Protein AF-A0A2A2R6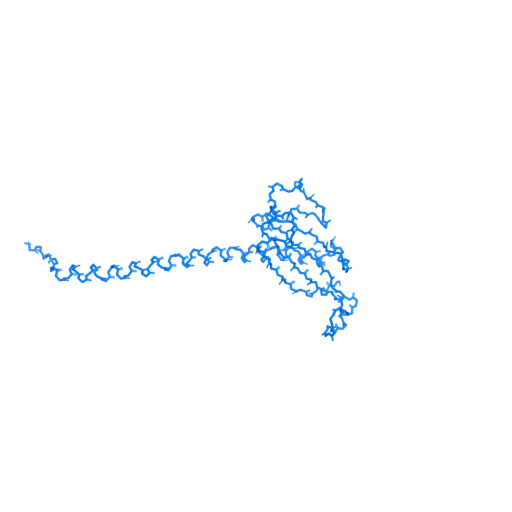Y5-F1 (afdb_monomer)

Mean predicted aligned error: 10.19 Å

Secondary structure (DSSP, 8-state):
---PPPPHHHHHHHHHHHHHHHHHHHHHHHHHHHHHHHHHHHHHHHHHHHHHHHHHHTTSS---TTSPEEEEE-TT--B-EEETTEESSSTTSS--EEEEEEEE-TTSSTT-----TTEEEEEEEEEE-TTSS-GGG-SEEEEEEEEEE-

Structure (mmCIF, N/CA/C/O backbone):
data_AF-A0A2A2R6Y5-F1
#
_entry.id   AF-A0A2A2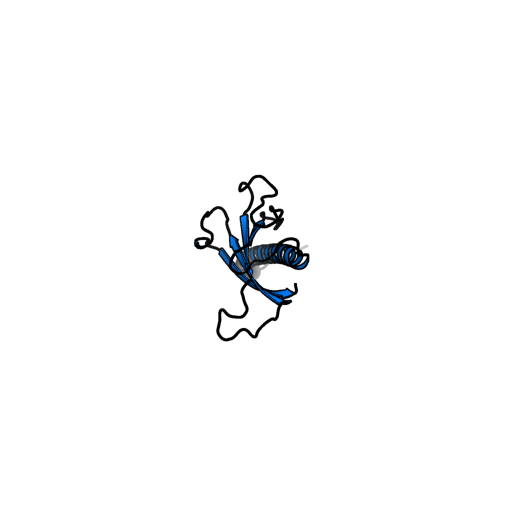R6Y5-F1
#
loop_
_atom_site.group_PDB
_atom_site.id
_atom_site.type_symbol
_atom_site.label_atom_id
_atom_site.label_alt_id
_atom_site.label_comp_id
_atom_site.label_asym_id
_atom_site.label_entity_id
_atom_site.label_seq_id
_atom_site.pdbx_PDB_ins_code
_atom_site.Cartn_x
_atom_site.Cartn_y
_atom_site.Cartn_z
_atom_site.occupancy
_atom_site.B_iso_or_equiv
_atom_site.auth_seq_id
_atom_site.auth_comp_id
_atom_site.auth_asym_id
_atom_site.auth_atom_id
_atom_site.pdbx_PDB_model_num
ATOM 1 N N . MET A 1 1 ? 50.122 -3.578 -38.746 1.00 51.22 1 MET A N 1
ATOM 2 C CA . MET A 1 1 ? 48.816 -3.661 -38.052 1.00 51.22 1 MET A CA 1
ATOM 3 C C . MET A 1 1 ? 47.796 -2.834 -38.829 1.00 51.22 1 MET A C 1
ATOM 5 O O . MET A 1 1 ? 47.936 -1.620 -38.859 1.00 51.22 1 MET A O 1
ATOM 9 N N . ARG A 1 2 ? 46.829 -3.451 -39.522 1.00 56.53 2 ARG A N 1
ATOM 10 C CA . ARG A 1 2 ? 45.736 -2.713 -40.186 1.00 56.53 2 ARG A CA 1
ATOM 11 C C . ARG A 1 2 ? 44.567 -2.603 -39.207 1.00 56.53 2 ARG A C 1
ATOM 13 O O . ARG A 1 2 ? 44.070 -3.625 -38.751 1.00 56.53 2 ARG A O 1
ATOM 20 N N . ARG A 1 3 ? 44.163 -1.378 -38.864 1.00 63.12 3 ARG A N 1
ATOM 21 C CA . ARG A 1 3 ? 42.906 -1.121 -38.150 1.00 63.12 3 ARG A CA 1
ATOM 22 C C . ARG A 1 3 ? 41.772 -1.262 -39.164 1.00 63.12 3 ARG A C 1
ATOM 24 O O . ARG A 1 3 ? 41.709 -0.476 -40.105 1.00 63.12 3 ARG A O 1
ATOM 31 N N . ALA A 1 4 ? 40.936 -2.281 -39.008 1.00 71.75 4 ALA A N 1
ATOM 32 C CA . ALA A 1 4 ? 39.684 -2.380 -39.745 1.00 71.75 4 ALA A CA 1
ATOM 33 C C . ALA A 1 4 ? 38.678 -1.417 -39.096 1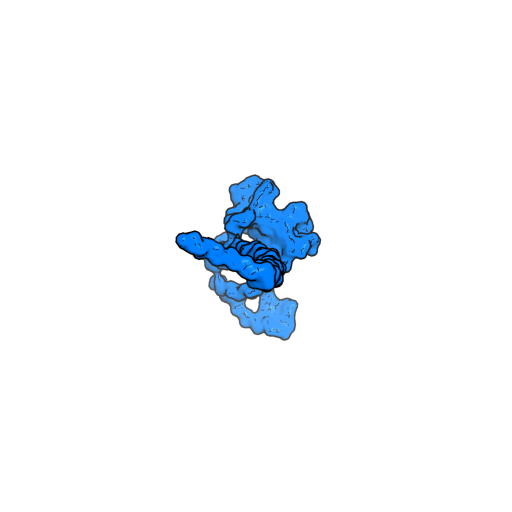.00 71.75 4 ALA A C 1
ATOM 35 O O . ALA A 1 4 ? 38.428 -1.511 -37.895 1.00 71.75 4 ALA A O 1
ATOM 36 N N . GLY A 1 5 ? 38.187 -0.444 -39.862 1.00 78.69 5 GLY A N 1
ATOM 37 C CA . GLY A 1 5 ? 37.059 0.399 -39.463 1.00 78.69 5 GLY A CA 1
ATOM 38 C C . GLY A 1 5 ? 35.737 -0.278 -39.819 1.00 78.69 5 GLY A C 1
ATOM 39 O O . GLY A 1 5 ? 35.701 -1.102 -40.731 1.00 78.69 5 GLY A O 1
ATOM 40 N N . PHE A 1 6 ? 34.666 0.075 -39.108 1.00 80.88 6 PHE A N 1
ATOM 41 C CA . PHE A 1 6 ? 33.313 -0.377 -39.437 1.00 80.88 6 PHE A CA 1
ATOM 42 C C . PHE A 1 6 ? 32.860 0.186 -40.789 1.00 80.88 6 PHE A C 1
ATOM 44 O O . PHE A 1 6 ? 33.166 1.333 -41.129 1.00 80.88 6 PHE A O 1
ATOM 51 N N . SER A 1 7 ? 32.123 -0.617 -41.556 1.00 89.19 7 SER A N 1
ATOM 52 C CA . SER A 1 7 ? 31.500 -0.177 -42.803 1.00 89.19 7 SER A CA 1
ATOM 53 C C . SER A 1 7 ? 30.419 0.868 -42.523 1.00 89.19 7 SER A C 1
ATOM 55 O O . SER A 1 7 ? 29.716 0.806 -41.515 1.00 89.19 7 SER A O 1
ATOM 57 N N . MET A 1 8 ? 30.229 1.812 -43.448 1.00 87.69 8 MET A N 1
ATOM 58 C CA . MET A 1 8 ? 29.178 2.832 -43.338 1.00 87.69 8 MET A CA 1
ATOM 59 C C . MET A 1 8 ? 27.787 2.204 -43.162 1.00 87.69 8 MET A C 1
ATOM 61 O O . MET A 1 8 ? 26.976 2.696 -42.382 1.00 87.69 8 MET A O 1
ATOM 65 N N . VAL A 1 9 ? 27.533 1.084 -43.848 1.00 91.94 9 VAL A N 1
ATOM 66 C CA . VAL A 1 9 ? 26.263 0.350 -43.756 1.00 91.94 9 VAL A CA 1
ATOM 67 C C . VAL A 1 9 ? 26.084 -0.260 -42.366 1.00 91.94 9 VAL A C 1
ATOM 69 O O . VAL A 1 9 ? 24.994 -0.183 -41.808 1.00 91.94 9 VAL A O 1
ATOM 72 N N . GLU A 1 10 ? 27.146 -0.805 -41.770 1.00 91.88 10 GLU A N 1
ATOM 73 C CA . GLU A 1 10 ? 27.093 -1.374 -40.416 1.00 91.88 10 GLU A CA 1
ATOM 74 C C . GLU A 1 10 ? 26.769 -0.300 -39.375 1.00 91.88 10 GLU A C 1
ATOM 76 O O . GLU A 1 10 ? 25.934 -0.524 -38.501 1.00 91.88 10 GLU A O 1
ATOM 81 N N . VAL A 1 11 ? 27.370 0.888 -39.497 1.00 94.19 11 VAL A N 1
ATOM 82 C CA . VAL A 1 11 ? 27.109 2.008 -38.581 1.00 94.19 11 VAL A CA 1
ATOM 83 C C . VAL A 1 11 ? 25.667 2.507 -38.712 1.00 94.19 11 VAL A C 1
ATOM 85 O O . VAL A 1 11 ? 25.010 2.741 -37.699 1.00 94.19 11 VAL A O 1
ATOM 88 N N . VAL A 1 12 ? 25.138 2.633 -39.934 1.00 95.38 12 VAL A N 1
ATOM 89 C CA . VAL A 1 12 ? 23.748 3.074 -40.156 1.00 95.38 12 VAL A CA 1
ATOM 90 C C . VAL A 1 12 ? 22.747 2.045 -39.625 1.00 95.38 12 VAL A C 1
ATOM 92 O O . VAL A 1 12 ? 21.786 2.424 -38.956 1.00 95.38 12 VAL A O 1
ATOM 95 N N . VAL A 1 13 ? 22.984 0.748 -39.851 1.00 95.38 13 VAL A N 1
ATOM 96 C CA . VAL A 1 13 ? 22.132 -0.322 -39.306 1.00 95.38 13 VAL A CA 1
ATOM 97 C C . VAL A 1 13 ? 22.183 -0.333 -37.777 1.00 95.38 13 VAL A C 1
ATOM 99 O O . VAL A 1 13 ? 21.135 -0.402 -37.135 1.00 95.38 13 VAL A O 1
ATOM 102 N N . ALA A 1 14 ? 23.369 -0.185 -37.178 1.00 95.62 14 ALA A N 1
ATOM 103 C CA . ALA A 1 14 ? 23.515 -0.101 -35.727 1.00 95.62 14 ALA A CA 1
ATOM 104 C C . ALA A 1 14 ? 22.742 1.093 -35.139 1.00 95.62 14 ALA A C 1
ATOM 106 O O . ALA A 1 14 ? 22.021 0.932 -34.156 1.00 95.62 14 ALA A O 1
ATOM 107 N N . LEU A 1 15 ? 22.815 2.271 -35.766 1.00 95.12 15 LEU A N 1
ATOM 108 C CA . LEU A 1 15 ? 22.052 3.451 -35.342 1.00 95.12 15 LEU A CA 1
ATOM 109 C C . LEU A 1 15 ? 20.534 3.262 -35.505 1.00 95.12 15 LEU A C 1
ATOM 111 O O . LEU A 1 15 ? 19.766 3.687 -34.639 1.00 95.12 15 LEU A O 1
ATOM 115 N N . GLY A 1 16 ? 20.087 2.582 -36.565 1.00 95.50 16 GLY A N 1
ATOM 116 C CA . GLY A 1 16 ? 18.679 2.221 -36.754 1.00 95.50 16 GLY A CA 1
ATOM 117 C C . GLY A 1 16 ? 18.154 1.307 -35.643 1.00 95.50 16 GLY A C 1
ATOM 118 O O . GLY A 1 16 ? 17.099 1.564 -35.068 1.00 95.50 16 GLY A O 1
ATOM 119 N N . ILE A 1 17 ? 18.924 0.283 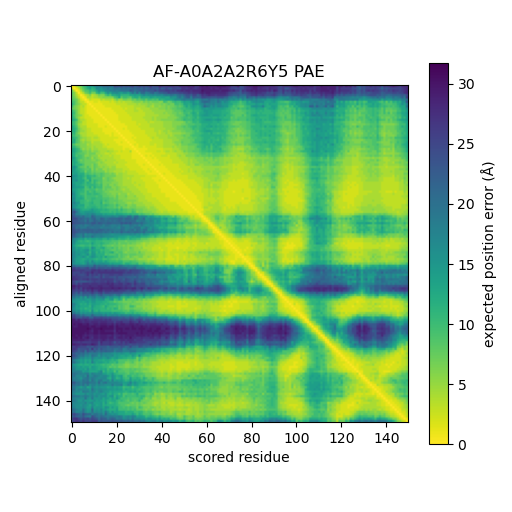-35.269 1.00 96.06 17 ILE A N 1
ATOM 120 C CA . ILE A 1 17 ? 18.547 -0.641 -34.190 1.00 96.06 17 ILE A CA 1
ATOM 121 C C . ILE A 1 17 ? 18.540 0.078 -32.835 1.00 96.06 17 ILE A C 1
ATOM 123 O O . ILE A 1 17 ? 17.592 -0.067 -32.064 1.00 96.06 17 ILE A O 1
ATOM 127 N N . VAL A 1 18 ? 19.567 0.883 -32.545 1.00 96.50 18 VAL A N 1
ATOM 128 C CA . VAL A 1 18 ? 19.675 1.613 -31.271 1.00 96.50 18 VAL A CA 1
ATOM 129 C C . VAL A 1 18 ? 18.548 2.632 -31.115 1.00 96.50 18 VAL A C 1
ATOM 131 O O . VAL A 1 18 ? 17.956 2.719 -30.040 1.00 96.50 18 VAL A O 1
ATOM 134 N N . SER A 1 19 ? 18.212 3.377 -32.170 1.00 95.88 19 SER A N 1
ATOM 135 C CA . SER A 1 19 ? 17.106 4.342 -32.124 1.00 95.88 19 SER A CA 1
ATOM 136 C C . SER A 1 19 ? 15.758 3.656 -31.887 1.00 95.88 19 SER A C 1
ATOM 138 O O . SER A 1 19 ? 14.999 4.099 -31.026 1.00 95.88 19 SER A O 1
ATOM 140 N N . PHE A 1 20 ? 15.494 2.528 -32.554 1.00 95.06 20 PHE A N 1
ATOM 141 C CA . PHE A 1 20 ? 14.293 1.725 -32.309 1.00 95.06 20 PHE A CA 1
ATOM 142 C C . PHE A 1 20 ? 14.229 1.189 -30.865 1.00 95.06 20 PHE A C 1
ATOM 144 O O . PHE A 1 20 ? 13.190 1.273 -30.202 1.00 95.06 20 PHE A O 1
ATOM 151 N N . ALA A 1 21 ? 15.354 0.698 -30.336 1.00 95.75 21 ALA A N 1
ATOM 152 C CA . ALA A 1 21 ? 15.444 0.218 -28.960 1.00 95.75 21 ALA A CA 1
ATOM 153 C C . ALA A 1 21 ? 15.232 1.343 -27.929 1.00 95.75 21 ALA A C 1
ATOM 155 O O . ALA A 1 21 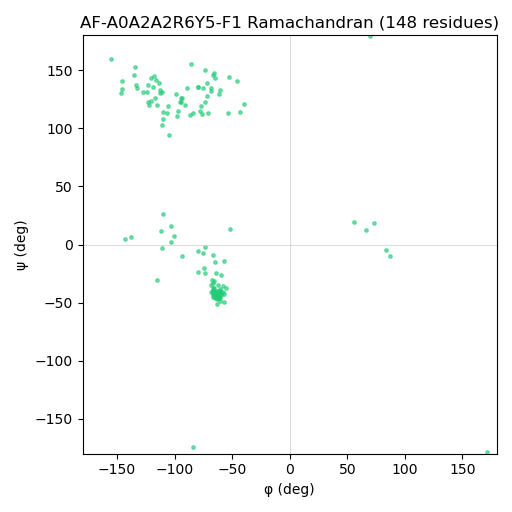? 14.520 1.147 -26.944 1.00 95.75 21 ALA A O 1
ATOM 156 N N . MET A 1 22 ? 15.788 2.538 -28.161 1.00 97.06 22 MET A N 1
ATOM 157 C CA . MET A 1 22 ? 15.632 3.680 -27.253 1.00 97.06 22 MET A CA 1
ATOM 158 C C . MET A 1 22 ? 14.176 4.121 -27.097 1.00 97.06 22 MET A C 1
ATOM 160 O O . MET A 1 22 ? 13.747 4.386 -25.975 1.00 97.06 22 MET A O 1
ATOM 164 N N . VAL A 1 23 ? 13.396 4.146 -28.184 1.00 95.75 23 VAL A N 1
ATOM 165 C CA . VAL A 1 23 ? 11.958 4.473 -28.119 1.00 95.75 23 VAL A CA 1
ATOM 166 C C . VAL A 1 23 ? 11.227 3.515 -27.174 1.00 95.75 23 VAL A C 1
ATOM 168 O O . VAL A 1 23 ? 10.436 3.948 -26.335 1.00 95.75 23 VAL A O 1
ATOM 171 N N . SER A 1 24 ? 11.548 2.222 -27.257 1.00 94.81 24 SER A N 1
ATOM 172 C CA . SER A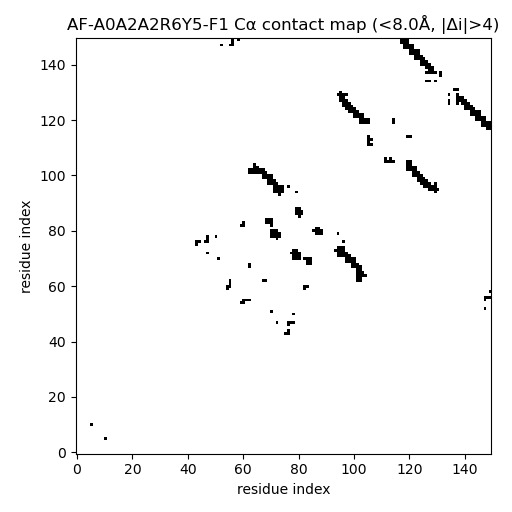 1 24 ? 10.956 1.194 -26.396 1.00 94.81 24 SER A CA 1
ATOM 173 C C . SER A 1 24 ? 11.340 1.384 -24.923 1.00 94.81 24 SER A C 1
ATOM 175 O O . SER A 1 24 ? 10.481 1.314 -24.044 1.00 94.81 24 SER A O 1
ATOM 177 N N . ILE A 1 25 ? 12.614 1.680 -24.641 1.00 96.12 25 ILE A N 1
ATOM 178 C CA . ILE A 1 25 ? 13.114 1.906 -23.274 1.00 96.12 25 ILE A CA 1
ATOM 179 C C . ILE A 1 25 ? 12.427 3.114 -22.629 1.00 96.12 25 ILE A C 1
ATOM 181 O O . ILE A 1 25 ? 11.990 3.027 -21.482 1.00 96.12 25 ILE A O 1
ATOM 185 N N . PHE A 1 26 ? 12.292 4.228 -23.352 1.00 95.25 26 PHE A N 1
ATOM 186 C CA . PHE A 1 26 ? 11.642 5.422 -22.807 1.00 95.25 26 PHE A CA 1
ATOM 187 C C . PHE A 1 26 ? 10.150 5.208 -22.537 1.00 95.25 26 PHE A C 1
ATOM 189 O O . PHE A 1 26 ? 9.650 5.667 -21.509 1.00 95.25 26 PHE A O 1
ATOM 196 N N . GLY A 1 27 ? 9.457 4.458 -23.401 1.00 93.88 27 GLY A N 1
ATOM 197 C CA . GLY A 1 27 ? 8.071 4.060 -23.154 1.00 93.88 27 GLY A CA 1
ATOM 198 C C . GLY A 1 27 ? 7.929 3.229 -21.876 1.00 93.88 27 GLY A C 1
ATOM 199 O O . GLY A 1 27 ? 7.107 3.543 -21.014 1.00 93.88 27 GLY A O 1
ATOM 200 N N . LEU A 1 28 ? 8.781 2.214 -21.708 1.00 95.19 28 LEU A N 1
ATOM 201 C CA . LEU A 1 28 ? 8.766 1.349 -20.525 1.00 95.19 28 LEU A CA 1
ATOM 202 C C . LEU A 1 28 ? 9.157 2.081 -19.238 1.00 95.19 28 LEU A C 1
ATOM 204 O O . LEU A 1 28 ? 8.608 1.774 -18.183 1.00 95.19 28 LEU A O 1
ATOM 208 N N . LEU A 1 29 ? 10.057 3.065 -19.304 1.00 96.38 29 LEU A N 1
ATOM 209 C CA . LEU A 1 29 ? 10.465 3.845 -18.135 1.00 96.38 29 LEU A CA 1
ATOM 210 C C . LEU A 1 29 ? 9.279 4.600 -17.524 1.00 96.38 29 LEU A C 1
ATOM 212 O O . LEU A 1 29 ? 9.088 4.566 -16.310 1.00 96.38 29 LEU A O 1
ATOM 216 N N . SER A 1 30 ? 8.449 5.238 -18.355 1.00 93.50 30 SER A N 1
ATOM 217 C CA . SER A 1 30 ? 7.256 5.946 -17.878 1.00 93.50 30 SER A CA 1
ATOM 218 C C . SER A 1 30 ? 6.266 4.996 -17.199 1.00 93.50 30 SER A C 1
ATOM 220 O O . SER A 1 30 ? 5.800 5.275 -16.092 1.00 93.50 30 SER A O 1
ATOM 222 N N . VAL A 1 31 ? 6.011 3.837 -17.814 1.00 95.25 31 VAL A N 1
ATOM 223 C CA . VAL A 1 31 ? 5.135 2.802 -17.245 1.00 95.25 31 VAL A CA 1
ATOM 224 C C . VAL A 1 31 ? 5.696 2.279 -15.920 1.00 95.25 31 VAL A C 1
ATOM 226 O O . VAL A 1 31 ? 4.956 2.167 -14.945 1.00 95.25 31 VAL A O 1
ATOM 229 N N . GLY A 1 32 ? 7.006 2.027 -15.852 1.00 94.44 32 GLY A N 1
ATOM 230 C CA . GLY A 1 32 ? 7.682 1.571 -14.639 1.00 94.44 32 GLY A CA 1
ATOM 231 C C . GLY A 1 32 ? 7.563 2.559 -13.477 1.00 94.44 32 GLY A C 1
ATOM 232 O O . GLY A 1 32 ? 7.312 2.145 -12.347 1.00 94.44 32 GLY A O 1
ATOM 233 N N . LEU A 1 33 ? 7.668 3.867 -13.741 1.00 95.31 33 LEU A N 1
ATOM 234 C CA . LEU A 1 33 ? 7.490 4.901 -12.715 1.00 95.31 33 LEU A CA 1
ATOM 235 C C . LEU A 1 33 ? 6.051 4.969 -12.195 1.00 95.31 33 LEU A C 1
ATOM 237 O O . LEU A 1 33 ? 5.842 5.075 -10.986 1.00 95.31 33 LEU A O 1
ATOM 241 N N . ILE A 1 34 ? 5.058 4.895 -13.087 1.00 93.94 34 ILE A N 1
ATOM 242 C CA . ILE A 1 34 ? 3.640 4.896 -12.699 1.00 93.94 34 ILE A CA 1
ATOM 243 C C . ILE A 1 34 ? 3.324 3.653 -11.861 1.00 93.94 34 ILE A C 1
ATOM 245 O O . ILE A 1 34 ? 2.724 3.775 -10.794 1.00 93.94 34 ILE A O 1
ATOM 249 N N . ALA A 1 35 ? 3.784 2.479 -12.300 1.00 93.50 35 ALA A N 1
ATOM 250 C CA . ALA A 1 35 ? 3.610 1.228 -11.571 1.00 93.50 35 ALA A CA 1
ATOM 251 C C . ALA A 1 35 ? 4.283 1.277 -10.192 1.00 93.50 35 ALA A C 1
ATOM 253 O O . ALA A 1 35 ? 3.654 0.944 -9.194 1.00 93.50 35 ALA A O 1
ATOM 254 N N . SER A 1 36 ? 5.523 1.773 -10.111 1.00 92.81 36 SER A N 1
ATOM 255 C CA . SER A 1 36 ? 6.239 1.929 -8.839 1.00 92.81 36 SER A CA 1
ATOM 256 C C . SER A 1 36 ? 5.497 2.851 -7.869 1.00 92.81 36 SER A C 1
ATOM 258 O O . SER A 1 36 ? 5.379 2.535 -6.684 1.00 92.81 36 SER A O 1
ATOM 260 N N . LYS A 1 37 ? 4.948 3.964 -8.369 1.00 90.44 37 LYS A N 1
ATOM 261 C CA . LYS A 1 37 ? 4.140 4.888 -7.571 1.00 90.44 37 LYS A CA 1
ATOM 262 C C . LYS A 1 37 ? 2.863 4.219 -7.057 1.00 90.44 37 LYS A C 1
ATOM 264 O O . LYS A 1 37 ? 2.544 4.368 -5.880 1.00 90.44 37 LYS A O 1
ATOM 269 N N . GLN A 1 38 ? 2.166 3.472 -7.914 1.00 89.12 38 GLN A N 1
ATOM 270 C CA . GLN A 1 38 ? 0.949 2.754 -7.537 1.00 89.12 38 GLN A CA 1
ATOM 271 C C . GLN A 1 38 ? 1.234 1.681 -6.483 1.00 89.12 38 GLN A C 1
ATOM 273 O O . GLN A 1 38 ? 0.588 1.676 -5.444 1.00 89.12 38 GLN A O 1
ATOM 278 N N . SER A 1 39 ? 2.269 0.859 -6.674 1.00 91.06 39 SER A N 1
ATOM 279 C CA . SER A 1 39 ? 2.698 -0.123 -5.671 1.00 91.06 39 SER A CA 1
ATOM 280 C C . SER A 1 39 ? 3.052 0.520 -4.328 1.00 91.06 39 SER A C 1
ATOM 282 O O . SER A 1 39 ? 2.774 -0.052 -3.273 1.00 91.06 39 SER A O 1
ATOM 284 N N . GLY A 1 40 ? 3.641 1.720 -4.349 1.00 89.50 40 GLY A N 1
ATOM 285 C CA . GLY A 1 40 ? 3.873 2.509 -3.142 1.00 89.50 40 GLY A CA 1
ATOM 286 C C . GLY A 1 40 ? 2.571 2.867 -2.423 1.00 89.50 40 GLY A C 1
ATOM 287 O O . GLY A 1 40 ? 2.474 2.667 -1.212 1.00 89.50 40 GLY A O 1
ATOM 288 N N . TYR A 1 41 ? 1.555 3.334 -3.156 1.00 87.88 41 TYR A N 1
ATOM 289 C CA . TYR A 1 41 ? 0.237 3.623 -2.585 1.00 87.88 41 TYR A CA 1
ATOM 290 C C . TYR A 1 41 ? -0.451 2.376 -2.036 1.00 87.88 41 TYR A C 1
ATOM 292 O O . TYR A 1 41 ? -0.932 2.416 -0.907 1.00 87.88 41 TYR A O 1
ATOM 300 N N . ASP A 1 42 ? -0.426 1.267 -2.772 1.00 89.00 42 ASP A N 1
ATOM 301 C CA . ASP A 1 42 ? -1.048 0.010 -2.350 1.00 89.00 42 ASP A CA 1
ATOM 302 C C . ASP A 1 42 ? -0.402 -0.523 -1.058 1.00 89.00 42 ASP A C 1
ATOM 304 O O . ASP A 1 42 ? -1.088 -0.975 -0.142 1.00 89.00 42 ASP A O 1
ATOM 308 N N . THR A 1 43 ? 0.927 -0.406 -0.941 1.00 92.00 43 THR A N 1
ATOM 309 C CA . THR A 1 43 ? 1.678 -0.809 0.263 1.00 92.00 43 THR A CA 1
ATOM 310 C C . THR A 1 43 ? 1.280 0.030 1.476 1.00 92.00 43 THR A C 1
ATOM 312 O O . THR A 1 43 ? 1.064 -0.496 2.570 1.00 92.00 43 THR A O 1
ATOM 315 N N . VAL A 1 44 ? 1.172 1.345 1.283 1.00 91.00 44 VAL A N 1
ATOM 316 C CA . VAL A 1 44 ? 0.770 2.285 2.332 1.00 91.00 44 VAL A CA 1
ATOM 317 C C . VAL A 1 44 ? -0.689 2.048 2.739 1.00 91.00 44 VAL A C 1
ATOM 319 O O . VAL A 1 44 ? -0.995 2.007 3.926 1.00 91.00 44 VAL A O 1
ATOM 322 N N . LEU A 1 45 ? -1.588 1.813 1.786 1.00 89.69 45 LEU A N 1
ATOM 323 C CA . LEU A 1 45 ? -2.987 1.501 2.066 1.00 89.69 45 LEU A CA 1
ATOM 324 C C . LEU A 1 45 ? -3.137 0.189 2.849 1.00 89.69 45 LEU A C 1
ATOM 326 O O . LEU A 1 45 ? -3.874 0.136 3.836 1.00 89.69 45 LEU A O 1
ATOM 330 N N . ALA A 1 46 ? -2.410 -0.857 2.450 1.00 90.88 46 ALA A N 1
ATOM 331 C CA . ALA A 1 46 ? -2.416 -2.143 3.140 1.00 90.88 46 ALA A CA 1
ATOM 332 C C . ALA A 1 46 ? -1.932 -2.014 4.594 1.00 90.88 46 ALA A C 1
ATOM 334 O O . ALA A 1 46 ? -2.520 -2.612 5.500 1.00 90.88 46 ALA A O 1
ATOM 335 N N . SER A 1 47 ? -0.903 -1.193 4.842 1.00 91.81 47 SER A N 1
ATOM 336 C CA . SER A 1 47 ? -0.405 -0.949 6.200 1.00 91.81 47 SER A CA 1
ATOM 337 C C . SER A 1 47 ? -1.423 -0.192 7.062 1.00 91.81 47 SER A C 1
ATOM 339 O O . SER A 1 47 ? -1.606 -0.535 8.234 1.00 91.81 47 SER A O 1
ATOM 341 N N . MET A 1 48 ? -2.133 0.793 6.498 1.00 90.50 48 MET A N 1
ATOM 342 C CA . MET A 1 48 ? -3.213 1.499 7.197 1.00 90.50 48 MET A CA 1
ATOM 343 C C . MET A 1 48 ? -4.371 0.553 7.516 1.00 90.50 48 MET A C 1
ATOM 345 O O . MET A 1 48 ? -4.865 0.541 8.643 1.00 90.50 48 MET A O 1
ATOM 349 N N . MET A 1 49 ? -4.784 -0.272 6.550 1.00 89.62 49 MET A N 1
ATOM 350 C CA . MET A 1 49 ? -5.847 -1.258 6.737 1.00 89.62 49 MET A CA 1
ATOM 351 C C . MET A 1 49 ? -5.516 -2.217 7.879 1.00 89.62 49 MET A C 1
ATOM 353 O O . MET A 1 49 ? -6.337 -2.366 8.781 1.00 89.62 49 MET A O 1
ATOM 357 N N . ALA A 1 50 ? -4.312 -2.797 7.891 1.00 89.75 50 ALA A N 1
ATOM 358 C CA . ALA A 1 50 ? -3.879 -3.713 8.944 1.00 89.75 50 ALA A CA 1
ATOM 359 C C . ALA A 1 50 ? -3.920 -3.067 10.342 1.00 89.75 50 ALA A C 1
ATOM 361 O O . ALA A 1 50 ? -4.368 -3.691 11.310 1.00 89.75 50 ALA A O 1
ATOM 362 N N . GLN A 1 51 ? -3.500 -1.801 10.451 1.00 88.94 51 GLN A N 1
ATOM 363 C CA . GLN A 1 51 ? -3.547 -1.044 11.706 1.00 88.94 51 GLN A CA 1
ATOM 364 C C . GLN A 1 51 ? -4.982 -0.801 12.181 1.00 88.94 51 GLN A C 1
ATOM 366 O O . GLN A 1 51 ? -5.279 -1.016 13.358 1.00 88.94 51 GLN A O 1
ATOM 371 N N . VAL A 1 52 ? -5.878 -0.387 11.279 1.00 86.75 52 VAL A N 1
ATOM 372 C CA . VAL A 1 52 ? -7.295 -0.173 11.605 1.00 86.75 52 VAL A CA 1
ATOM 373 C C . VAL A 1 52 ? -7.938 -1.486 12.027 1.00 86.75 52 VAL A C 1
ATOM 375 O O . VAL A 1 52 ? -8.506 -1.560 13.111 1.00 86.75 52 VAL A O 1
ATOM 378 N N . THR A 1 53 ? -7.796 -2.556 11.242 1.00 86.06 53 THR A N 1
ATOM 379 C CA . THR A 1 53 ? -8.402 -3.853 11.573 1.00 86.06 53 THR A CA 1
ATOM 380 C C . THR A 1 53 ? -7.891 -4.410 12.898 1.00 86.06 53 THR A C 1
ATOM 382 O O . THR A 1 53 ? -8.686 -4.931 13.672 1.00 86.06 53 THR A O 1
ATOM 385 N N . SER A 1 54 ? -6.600 -4.246 13.207 1.00 86.12 54 SER A N 1
ATOM 386 C CA . SER A 1 54 ? -6.018 -4.665 14.491 1.00 86.12 54 SER A CA 1
ATOM 387 C C . SER A 1 54 ? -6.613 -3.895 15.680 1.00 86.12 54 SER A C 1
ATOM 389 O O . SER A 1 54 ? -6.934 -4.472 16.723 1.00 86.12 54 SER A O 1
ATOM 391 N N . ARG A 1 55 ? -6.850 -2.587 15.524 1.00 81.56 55 ARG A N 1
ATOM 392 C CA . ARG A 1 55 ? -7.506 -1.764 16.555 1.00 81.56 55 ARG A CA 1
ATOM 393 C C . ARG A 1 55 ? -8.965 -2.141 16.782 1.00 81.56 55 ARG A C 1
ATOM 395 O O . ARG A 1 55 ? -9.406 -2.192 17.927 1.00 81.56 55 ARG A O 1
ATOM 402 N N . LEU A 1 56 ? -9.688 -2.443 15.707 1.00 79.44 56 LEU A N 1
ATOM 403 C CA . LEU A 1 56 ? -11.077 -2.885 15.800 1.00 79.44 56 LEU A CA 1
ATOM 404 C C . LEU A 1 56 ? -11.172 -4.279 16.449 1.00 79.44 56 LEU A C 1
ATOM 406 O O . LEU A 1 56 ? -12.024 -4.486 17.306 1.00 79.44 56 LEU A O 1
ATOM 410 N N . GLN A 1 57 ? -10.264 -5.204 16.112 1.00 79.94 57 GLN A N 1
ATOM 411 C CA . GLN A 1 57 ? -10.200 -6.550 16.709 1.00 79.94 57 GLN A CA 1
ATOM 412 C C . GLN A 1 57 ? -9.769 -6.543 18.180 1.00 79.94 57 GLN A C 1
ATOM 414 O O . GLN A 1 57 ? -10.253 -7.345 18.969 1.00 79.94 57 GLN A O 1
ATOM 419 N N . SER A 1 58 ? -8.873 -5.635 18.576 1.00 78.12 58 SER A N 1
ATOM 420 C CA . SER A 1 58 ? -8.459 -5.491 19.981 1.00 78.12 58 SER A CA 1
ATOM 421 C C . SER A 1 58 ? -9.521 -4.831 20.868 1.00 78.12 58 SER A C 1
ATOM 423 O O . SER A 1 58 ? -9.297 -4.671 22.067 1.00 78.12 58 SER A O 1
ATOM 425 N N . GLY A 1 59 ? -10.665 -4.425 20.303 1.00 70.06 59 GLY A N 1
ATOM 426 C CA . GLY A 1 59 ? -11.753 -3.785 21.042 1.00 70.06 59 GLY A CA 1
ATOM 427 C C . GLY A 1 59 ? -11.397 -2.403 21.595 1.00 70.06 59 GLY A C 1
ATOM 428 O O . GLY A 1 59 ? -12.137 -1.874 22.423 1.00 70.06 59 GLY A O 1
ATOM 429 N N . LYS A 1 60 ? -10.275 -1.809 21.153 1.00 65.56 60 LYS A N 1
ATOM 430 C CA . LYS A 1 60 ? -9.824 -0.488 21.612 1.00 65.56 60 LYS A CA 1
ATOM 431 C C . LYS A 1 60 ? -10.797 0.618 21.188 1.00 65.56 60 LYS A C 1
ATOM 433 O O . LYS A 1 60 ? -10.975 1.580 21.930 1.00 65.56 60 LYS A O 1
ATOM 438 N N . ASP A 1 61 ? -11.454 0.444 20.043 1.00 67.81 61 ASP A N 1
ATOM 439 C CA . ASP A 1 61 ? -12.495 1.335 19.537 1.00 67.81 61 ASP A CA 1
ATOM 440 C C . ASP A 1 61 ? -13.798 0.549 19.317 1.00 67.81 61 ASP A C 1
ATOM 442 O O . ASP A 1 61 ? -13.850 -0.405 18.539 1.00 67.81 61 ASP A O 1
ATOM 446 N N . ALA A 1 62 ? -14.870 0.949 20.005 1.00 63.59 62 ALA A N 1
ATOM 447 C CA . ALA A 1 62 ? -16.182 0.338 19.830 1.00 63.59 62 ALA A CA 1
ATOM 448 C C . ALA A 1 62 ? -16.838 0.865 18.546 1.00 63.59 62 ALA A C 1
ATOM 450 O O . ALA A 1 62 ? -17.186 2.044 18.462 1.00 63.59 62 ALA A O 1
ATOM 451 N N . LEU A 1 63 ? -17.058 -0.010 17.560 1.00 67.81 63 LEU A N 1
ATOM 452 C CA . LEU A 1 63 ? -17.890 0.345 16.414 1.00 67.81 63 LEU A CA 1
ATOM 453 C C . LEU A 1 63 ? -19.351 0.427 16.852 1.00 67.81 63 LEU A C 1
ATOM 455 O O . LEU A 1 63 ? -19.975 -0.583 17.184 1.00 67.81 63 LEU A O 1
ATOM 459 N N . VAL A 1 64 ? -19.906 1.632 16.809 1.00 66.69 64 VAL A N 1
ATOM 460 C CA . VAL A 1 64 ? -21.348 1.850 16.914 1.00 66.69 64 VAL A CA 1
ATOM 461 C C . VAL A 1 64 ? -21.904 1.915 15.499 1.00 66.69 64 VAL A C 1
ATOM 463 O O . VAL A 1 64 ? -21.425 2.684 14.665 1.00 66.69 64 VAL A O 1
ATOM 466 N N . VAL A 1 65 ? -22.905 1.088 15.202 1.00 68.31 65 VAL A N 1
ATOM 467 C CA . VAL A 1 65 ? -23.524 1.097 13.874 1.00 68.31 65 VAL A CA 1
ATOM 468 C C . VAL A 1 65 ? -24.125 2.472 13.591 1.00 68.31 65 VAL A C 1
ATOM 470 O O . VAL A 1 65 ? -24.839 3.026 14.422 1.00 68.31 65 VAL A O 1
ATOM 473 N N . GLY A 1 66 ? -23.846 3.005 12.400 1.00 65.62 66 GLY A N 1
ATOM 474 C CA . GLY A 1 66 ? -24.359 4.301 11.951 1.00 65.62 66 GLY A CA 1
ATOM 475 C C . GLY A 1 66 ? -23.506 5.503 12.360 1.00 65.62 66 GLY A C 1
ATOM 476 O O . GLY A 1 66 ? -23.712 6.580 11.807 1.00 65.62 66 GLY A O 1
ATOM 477 N N . THR A 1 67 ? -22.511 5.324 13.234 1.00 72.81 67 THR A N 1
ATOM 478 C CA . THR A 1 67 ? -21.570 6.386 13.615 1.00 72.81 67 THR A CA 1
ATOM 479 C C . THR A 1 67 ? -20.183 6.058 13.060 1.00 72.81 67 THR A C 1
ATOM 481 O O . THR A 1 67 ? -19.510 5.178 13.601 1.00 72.81 67 THR A O 1
ATOM 484 N N . PRO A 1 68 ? -19.744 6.709 11.966 1.00 73.50 68 PRO A N 1
ATOM 485 C CA . PRO A 1 68 ? -18.437 6.437 11.393 1.00 73.50 68 PRO A CA 1
ATOM 486 C C . PRO A 1 68 ? -17.320 6.910 12.329 1.00 73.50 68 PRO A C 1
ATOM 488 O O . PRO A 1 68 ? -17.333 8.039 12.812 1.00 73.50 68 PRO A O 1
ATOM 491 N N . VAL A 1 69 ? -16.337 6.044 12.547 1.00 79.81 69 VAL A N 1
ATOM 492 C CA . VAL A 1 69 ? -15.110 6.329 13.290 1.00 79.81 69 VAL A CA 1
ATOM 493 C C . VAL A 1 69 ? -14.027 6.762 12.308 1.00 79.81 69 VAL A C 1
ATOM 495 O O . VAL A 1 69 ? -13.740 6.042 11.354 1.00 79.81 69 VAL A O 1
ATOM 498 N N . ASN A 1 70 ? -13.413 7.925 12.529 1.00 84.69 70 ASN A N 1
ATOM 499 C CA . ASN A 1 70 ? -12.368 8.444 11.649 1.00 84.69 70 ASN A CA 1
ATOM 500 C C . ASN A 1 70 ? -10.969 8.170 12.203 1.00 84.69 70 ASN A C 1
ATOM 502 O O . ASN A 1 70 ? -10.657 8.528 13.339 1.00 84.69 70 ASN A O 1
ATOM 506 N N . TYR A 1 71 ? -10.114 7.610 11.350 1.00 85.88 71 TYR A N 1
ATOM 507 C CA . TYR A 1 71 ? -8.679 7.485 11.561 1.00 85.88 71 TYR A CA 1
ATOM 508 C C . TYR A 1 71 ? -7.918 8.349 10.562 1.00 85.88 71 TYR A C 1
ATOM 510 O O . TYR A 1 71 ? -8.263 8.388 9.383 1.00 85.88 71 TYR A O 1
ATOM 518 N N . PHE A 1 72 ? -6.863 9.016 11.021 1.00 87.12 72 PHE A N 1
ATOM 519 C CA . PHE A 1 72 ? -6.013 9.866 10.187 1.00 87.12 72 PHE A CA 1
ATOM 520 C C . PHE A 1 72 ? -4.597 9.305 10.115 1.00 87.12 72 PHE A C 1
ATOM 522 O O . PHE A 1 72 ? -4.078 8.816 11.120 1.00 87.12 72 PHE A O 1
ATOM 529 N N . PHE A 1 73 ? -3.980 9.407 8.938 1.00 87.75 73 PHE A N 1
ATOM 530 C CA . PHE A 1 73 ? -2.640 8.889 8.670 1.00 87.75 73 PHE A CA 1
ATOM 531 C C . PHE A 1 73 ? -1.771 9.899 7.927 1.00 87.75 73 PHE A C 1
ATOM 533 O O . PHE A 1 73 ? -2.274 10.737 7.170 1.00 87.75 73 PHE A O 1
ATOM 540 N N . ASP A 1 74 ? -0.460 9.787 8.116 1.00 88.31 74 ASP A N 1
ATOM 541 C CA . ASP A 1 74 ? 0.543 10.546 7.367 1.00 88.31 74 ASP A CA 1
ATOM 542 C C . ASP A 1 74 ? 0.905 9.915 6.008 1.00 88.31 74 ASP A C 1
ATOM 544 O O . ASP A 1 74 ? 0.311 8.932 5.563 1.00 88.31 74 ASP A O 1
ATOM 548 N N . ASN A 1 75 ? 1.906 10.492 5.335 1.00 85.25 75 ASN A N 1
ATOM 549 C CA . ASN A 1 75 ? 2.439 10.006 4.058 1.00 85.25 75 ASN A CA 1
ATOM 550 C C . ASN A 1 75 ? 3.119 8.625 4.124 1.00 85.25 75 ASN A C 1
ATOM 552 O O . ASN A 1 75 ? 3.339 8.025 3.074 1.00 85.25 75 ASN A O 1
ATOM 556 N N . GLN A 1 76 ? 3.446 8.132 5.317 1.00 86.19 76 GLN A N 1
ATOM 557 C CA . GLN A 1 76 ? 4.077 6.836 5.568 1.00 86.19 76 GLN A CA 1
ATOM 558 C C . GLN A 1 76 ? 3.068 5.793 6.079 1.00 86.19 76 GLN A C 1
ATOM 560 O O . GLN A 1 76 ? 3.444 4.659 6.379 1.00 86.19 76 GLN A O 1
ATOM 565 N N . GLY A 1 77 ? 1.786 6.157 6.179 1.00 85.19 77 GLY A N 1
ATOM 566 C CA . GLY A 1 77 ? 0.738 5.296 6.716 1.00 85.19 77 GLY A CA 1
ATOM 567 C C . GLY A 1 77 ? 0.803 5.114 8.225 1.00 85.19 77 GLY A C 1
ATOM 568 O O . GLY A 1 77 ? 0.204 4.175 8.741 1.00 85.19 77 GLY A O 1
ATOM 569 N N . GLN A 1 78 ? 1.497 5.992 8.950 1.00 87.31 78 GLN A N 1
ATOM 570 C CA . GLN A 1 78 ? 1.475 5.987 10.407 1.00 87.31 78 GLN A CA 1
ATOM 571 C C . GLN A 1 78 ? 0.206 6.658 10.914 1.00 87.31 78 GLN A C 1
ATOM 573 O O . GLN A 1 78 ? -0.208 7.717 10.436 1.00 87.31 78 GLN A O 1
ATOM 578 N N . LEU A 1 79 ? -0.419 6.021 11.897 1.00 84.19 79 LEU A N 1
ATOM 579 C CA . LEU A 1 79 ? -1.640 6.504 12.517 1.00 84.19 79 LEU A CA 1
ATOM 580 C C . LEU A 1 79 ? -1.365 7.739 13.392 1.00 84.19 79 LEU A C 1
ATOM 582 O O . LEU A 1 79 ? -0.548 7.694 14.307 1.00 84.19 79 LEU A O 1
ATOM 586 N N . GLN A 1 80 ? -2.111 8.821 13.169 1.00 83.31 80 GLN A N 1
ATOM 587 C CA . GLN A 1 80 ? -2.010 10.074 13.932 1.00 83.31 80 GLN A CA 1
ATOM 588 C C . GLN A 1 80 ? -3.139 10.264 14.960 1.00 83.31 80 GLN A C 1
ATOM 590 O O . GLN A 1 80 ? -3.360 11.369 15.456 1.00 83.31 80 GLN A O 1
ATOM 595 N N . THR A 1 81 ? -3.882 9.210 15.298 1.00 72.12 81 THR A N 1
ATOM 596 C CA . THR A 1 81 ? -5.024 9.275 16.223 1.00 72.12 81 THR A CA 1
ATOM 597 C C . THR A 1 81 ? -5.011 8.127 17.236 1.00 72.12 81 THR A C 1
ATOM 599 O O . THR A 1 81 ? -4.548 7.034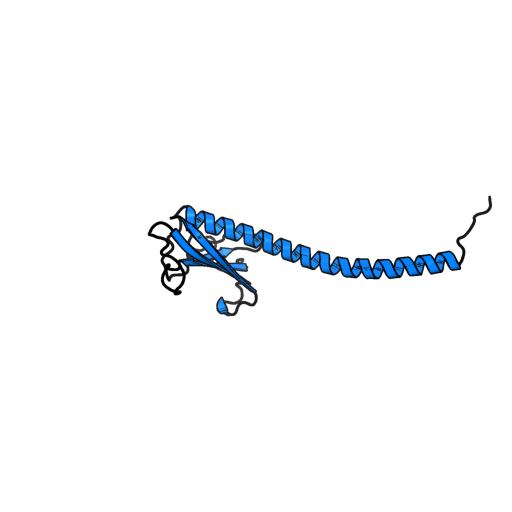 16.923 1.00 72.12 81 THR A O 1
ATOM 602 N N . ASP A 1 82 ? -5.474 8.355 18.470 1.00 65.44 82 ASP A N 1
ATOM 603 C CA . ASP A 1 82 ? -5.439 7.324 19.524 1.00 65.44 82 ASP A CA 1
ATOM 604 C C . ASP A 1 82 ? -6.744 6.526 19.588 1.00 65.44 82 ASP A C 1
ATOM 606 O O . ASP A 1 82 ? -6.802 5.484 20.235 1.00 65.44 82 ASP A O 1
ATOM 610 N N . GLY A 1 83 ? -7.765 6.982 18.868 1.00 62.31 83 GLY A N 1
ATOM 611 C CA . GLY A 1 83 ? -9.102 6.406 18.761 1.00 62.31 83 GLY A CA 1
ATOM 612 C C . GLY A 1 83 ? -10.017 7.373 18.007 1.00 62.31 83 GLY A C 1
ATOM 613 O O . GLY A 1 83 ? -9.563 8.443 17.607 1.00 62.31 83 GLY A O 1
ATOM 614 N N . ALA A 1 84 ? -11.293 7.025 17.829 1.00 59.44 84 ALA A N 1
ATOM 615 C CA . ALA A 1 84 ? -12.265 7.825 17.069 1.00 59.44 84 ALA A CA 1
ATOM 616 C C . ALA A 1 84 ? -12.196 9.336 17.368 1.00 59.44 84 ALA A C 1
ATOM 618 O O . ALA A 1 84 ? -12.476 9.756 18.491 1.00 59.44 84 ALA A O 1
ATOM 619 N N . ASP A 1 85 ? -11.809 10.141 16.370 1.00 61.03 85 ASP A N 1
ATOM 620 C CA . ASP A 1 85 ? -11.726 11.611 16.452 1.00 61.03 85 ASP A CA 1
ATOM 621 C C . ASP A 1 85 ? -10.835 12.170 17.588 1.00 61.03 85 ASP A C 1
ATOM 623 O O . ASP A 1 85 ? -10.932 13.346 17.944 1.00 61.03 85 ASP A O 1
ATOM 627 N N . LYS A 1 86 ? -9.917 11.365 18.149 1.00 58.97 86 LYS A N 1
ATOM 628 C CA . LYS A 1 86 ? -8.943 11.811 19.161 1.00 58.97 86 LYS A CA 1
ATOM 629 C C . LYS A 1 86 ? -7.554 11.958 18.539 1.00 58.97 86 LYS A C 1
ATOM 631 O O . LYS A 1 86 ? -6.830 10.960 18.438 1.00 58.97 86 LYS A O 1
ATOM 636 N N . PRO A 1 87 ? -7.155 13.157 18.083 1.00 58.50 87 PRO A N 1
ATOM 637 C CA . PRO A 1 87 ? -5.835 13.359 17.494 1.00 58.50 87 PRO A CA 1
ATOM 638 C C . PRO A 1 87 ? -4.727 13.053 18.519 1.00 58.50 87 PRO A C 1
ATOM 640 O O . PRO A 1 87 ? -4.765 13.564 19.635 1.00 58.50 87 PRO A O 1
ATOM 643 N N . LEU A 1 88 ? -3.740 12.226 18.146 1.00 54.88 88 LEU A N 1
ATOM 644 C CA . LEU A 1 88 ? -2.517 11.990 18.941 1.00 54.88 88 LEU A CA 1
ATOM 645 C C . LEU A 1 88 ? -1.559 13.181 18.871 1.00 54.88 88 LEU A C 1
ATOM 647 O O . LEU A 1 88 ? -0.723 13.369 19.747 1.00 54.88 88 LEU A O 1
ATOM 651 N N . ILE A 1 89 ? -1.669 13.965 17.801 1.00 53.69 89 ILE A N 1
ATOM 652 C CA . ILE A 1 89 ? -0.827 15.113 17.478 1.00 53.69 89 ILE A CA 1
ATOM 653 C C . ILE A 1 89 ? -1.789 16.232 17.092 1.00 53.69 89 ILE A C 1
ATOM 655 O O . ILE A 1 89 ? -2.747 15.959 16.370 1.00 53.69 89 ILE A O 1
ATOM 659 N N . ALA A 1 90 ? -1.577 17.455 17.598 1.00 50.41 90 ALA A N 1
ATOM 660 C CA . ALA A 1 90 ? -2.450 18.606 17.348 1.00 50.41 90 ALA A CA 1
ATOM 661 C C . ALA A 1 90 ? -2.930 18.626 15.886 1.00 50.41 90 ALA A C 1
ATOM 663 O O . ALA A 1 90 ? -2.124 18.578 14.956 1.00 50.41 90 ALA A O 1
ATOM 664 N N . ALA A 1 91 ? -4.252 18.589 15.725 1.00 47.47 91 ALA A N 1
ATOM 665 C CA . ALA A 1 91 ? -4.938 18.266 14.485 1.00 47.47 91 ALA A CA 1
ATOM 666 C C . ALA A 1 91 ? -4.367 18.980 13.239 1.00 47.47 91 ALA A C 1
ATOM 668 O O . ALA A 1 91 ? -4.107 20.180 13.261 1.00 47.47 91 ALA A O 1
ATOM 669 N N . ASN A 1 92 ? -4.310 18.236 12.129 1.00 51.66 92 ASN A N 1
ATOM 670 C CA . ASN A 1 92 ? -4.311 18.703 10.732 1.00 51.66 92 ASN A CA 1
ATOM 671 C C . ASN A 1 92 ? -3.030 19.172 10.029 1.00 51.66 92 ASN A C 1
ATOM 673 O O . ASN A 1 92 ? -3.114 19.396 8.824 1.00 51.66 92 ASN A O 1
ATOM 677 N N . THR A 1 93 ? -1.854 19.278 10.649 1.00 55.94 93 THR A N 1
ATOM 678 C CA . THR A 1 93 ? -0.713 19.826 9.874 1.00 55.94 93 THR A CA 1
ATOM 679 C C . THR A 1 93 ? -0.041 18.804 8.940 1.00 55.94 93 THR A C 1
ATOM 681 O O . THR A 1 93 ? 0.532 19.204 7.929 1.00 55.94 93 THR A O 1
ATOM 684 N N . SER A 1 94 ? -0.153 17.494 9.211 1.00 66.31 94 SER A N 1
ATOM 685 C CA . SER A 1 94 ? 0.579 16.460 8.446 1.00 66.31 94 SER A CA 1
ATOM 686 C C . SER A 1 94 ? -0.225 15.200 8.096 1.00 66.31 94 SER A C 1
ATOM 688 O O . SER A 1 94 ? 0.359 14.234 7.602 1.00 66.31 94 SER A O 1
ATOM 690 N N . SER A 1 95 ? -1.532 15.156 8.366 1.00 77.06 95 SER A N 1
ATOM 691 C CA . SER A 1 95 ? -2.366 14.040 7.910 1.00 77.06 95 SER A CA 1
ATOM 692 C C . SER A 1 95 ? -2.628 14.201 6.414 1.00 77.06 95 SER A C 1
ATOM 694 O O . SER A 1 95 ? -2.923 15.303 5.960 1.00 77.06 95 SER A O 1
ATOM 696 N N . LEU A 1 96 ? -2.503 13.123 5.640 1.00 85.50 96 LEU A N 1
ATOM 697 C CA . LEU A 1 96 ? -2.807 13.100 4.201 1.00 85.50 96 LEU A CA 1
ATOM 698 C C . LEU A 1 96 ? -3.972 12.174 3.868 1.00 85.50 96 LEU A C 1
ATOM 700 O O . LEU A 1 96 ? -4.705 12.436 2.911 1.00 85.50 96 LEU A O 1
ATOM 704 N N . TYR A 1 97 ? -4.145 11.113 4.655 1.00 86.69 97 TYR A N 1
ATOM 705 C CA . TYR A 1 97 ? -5.173 10.105 4.445 1.00 86.69 97 TYR A CA 1
ATOM 706 C C . TYR A 1 97 ? -6.137 10.074 5.624 1.00 86.69 97 TYR A C 1
ATOM 708 O O . TYR A 1 97 ? -5.744 10.239 6.782 1.00 86.69 97 TYR A O 1
ATOM 716 N N . GLN A 1 98 ? -7.404 9.816 5.319 1.00 87.62 98 GLN A N 1
ATOM 717 C CA . GLN A 1 98 ? -8.444 9.537 6.300 1.00 87.62 98 GLN A CA 1
ATOM 718 C C . GLN A 1 98 ? -9.084 8.189 5.985 1.00 87.62 98 GLN A C 1
ATOM 720 O O . GLN A 1 98 ? -9.503 7.966 4.851 1.00 87.62 98 GLN A O 1
ATOM 725 N N . CYS A 1 99 ? -9.213 7.331 6.993 1.00 86.56 99 CYS A N 1
ATOM 726 C CA . CYS A 1 99 ? -10.021 6.121 6.955 1.00 86.56 99 CYS A CA 1
ATOM 727 C C . CYS A 1 99 ? -11.272 6.334 7.808 1.00 86.56 99 CYS A C 1
ATOM 729 O O . CYS A 1 99 ? -11.173 6.480 9.024 1.00 86.56 99 CYS A O 1
ATOM 731 N N . ALA A 1 100 ? -12.441 6.364 7.179 1.00 86.00 100 ALA A N 1
ATOM 732 C CA . ALA A 1 100 ? -13.724 6.366 7.866 1.00 86.00 100 ALA A CA 1
ATOM 733 C C . ALA A 1 100 ? -14.247 4.931 7.958 1.00 8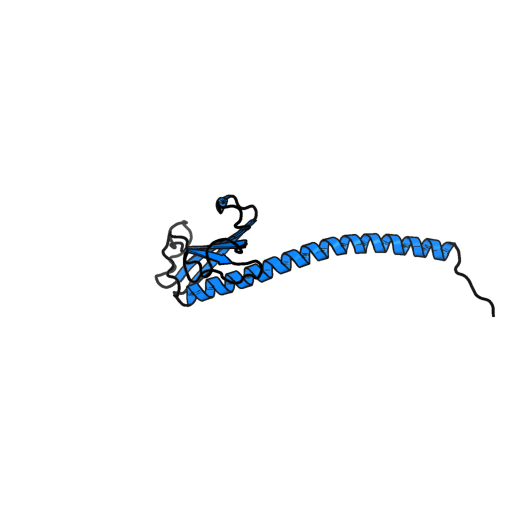6.00 100 ALA A C 1
ATOM 735 O O . ALA A 1 100 ? -14.421 4.252 6.945 1.00 86.00 100 ALA A O 1
ATOM 736 N N . VAL A 1 101 ? -14.499 4.477 9.177 1.00 84.69 101 VAL A N 1
ATOM 737 C CA . VAL A 1 101 ? -14.922 3.118 9.496 1.00 84.69 101 VAL A CA 1
ATOM 738 C C . VAL A 1 101 ? -16.366 3.155 9.950 1.00 84.69 101 VAL A C 1
ATOM 740 O O . VAL A 1 101 ? -16.670 3.702 11.004 1.00 84.69 101 VAL A O 1
ATOM 743 N N . ALA A 1 102 ? -17.262 2.553 9.178 1.00 81.00 102 ALA A N 1
ATOM 744 C CA . ALA A 1 102 ? -18.664 2.433 9.551 1.00 81.00 102 ALA A CA 1
ATOM 745 C C . ALA A 1 102 ? -19.024 0.961 9.751 1.00 81.00 102 ALA A C 1
ATOM 747 O O . ALA A 1 102 ? -18.925 0.156 8.821 1.00 81.00 102 ALA A O 1
ATOM 748 N N . GLY A 1 103 ? -19.470 0.617 10.961 1.00 72.75 103 GLY A N 1
ATOM 749 C CA . GLY A 1 103 ? -20.169 -0.642 11.197 1.00 72.75 103 GLY A CA 1
ATOM 750 C C . GLY A 1 103 ? -21.529 -0.601 10.503 1.00 72.75 103 GLY A C 1
ATOM 751 O O . GLY A 1 103 ? -22.243 0.400 10.591 1.00 72.75 103 GLY A O 1
ATOM 752 N N . ARG A 1 104 ? -21.889 -1.675 9.803 1.00 64.94 104 ARG A N 1
ATOM 753 C CA . ARG A 1 104 ? -23.182 -1.839 9.139 1.00 64.94 104 ARG A CA 1
ATOM 754 C C . ARG A 1 104 ? -23.958 -2.945 9.849 1.00 64.94 104 ARG A C 1
ATOM 756 O O . ARG A 1 104 ? -23.412 -4.012 10.113 1.00 64.94 104 ARG A O 1
ATOM 763 N N . LEU A 1 105 ? -25.234 -2.698 10.149 1.00 56.56 105 LEU A N 1
ATOM 764 C CA . LEU A 1 105 ? -26.136 -3.767 10.582 1.00 56.56 105 LEU A CA 1
ATOM 765 C C . LEU A 1 105 ? -26.362 -4.739 9.408 1.00 56.56 105 LEU A C 1
ATOM 767 O O . LEU A 1 105 ? -26.459 -4.272 8.264 1.00 56.56 105 LEU A O 1
ATOM 771 N N . PRO A 1 106 ? -26.530 -6.050 9.667 1.00 51.78 106 PRO A N 1
ATOM 772 C CA . PRO A 1 106 ? -26.837 -7.039 8.629 1.00 51.78 106 PRO A CA 1
ATOM 773 C C . PRO A 1 106 ? -28.114 -6.726 7.824 1.00 51.78 106 PRO A C 1
ATOM 775 O O . PRO A 1 106 ? -28.319 -7.279 6.756 1.00 51.78 106 PRO A O 1
ATOM 778 N N . ASN A 1 107 ? -28.978 -5.813 8.276 1.00 49.44 107 ASN A N 1
ATOM 779 C CA . ASN A 1 107 ? -30.342 -5.662 7.762 1.00 49.44 107 ASN A CA 1
ATOM 780 C C . ASN A 1 107 ? -30.626 -4.386 6.939 1.00 49.44 107 ASN A C 1
ATOM 782 O O . ASN A 1 107 ? -31.775 -3.964 6.864 1.00 49.44 107 ASN A O 1
ATOM 786 N N . SER A 1 108 ? -29.631 -3.767 6.291 1.00 52.34 108 SER A N 1
ATOM 787 C CA . SER A 1 108 ? -29.871 -2.589 5.417 1.00 52.34 108 SER A CA 1
ATOM 788 C C . SER A 1 108 ? -29.644 -2.832 3.921 1.00 52.34 108 SER A C 1
ATOM 790 O O . SER A 1 108 ? -29.607 -1.895 3.128 1.00 52.34 108 SER A O 1
ATOM 792 N N . SER A 1 109 ? -29.494 -4.084 3.504 1.00 48.88 109 SER A N 1
ATOM 793 C CA . SER A 1 109 ? -29.733 -4.511 2.123 1.00 48.88 109 SER A CA 1
ATOM 794 C C . SER A 1 109 ? -30.297 -5.915 2.196 1.00 48.88 109 SER A C 1
ATOM 796 O O . SER A 1 109 ? -29.766 -6.731 2.941 1.00 48.88 109 SER A O 1
ATOM 798 N N . THR A 1 110 ? -31.354 -6.165 1.441 1.00 43.38 110 THR A N 1
ATOM 799 C CA . THR A 1 110 ? -32.192 -7.372 1.350 1.00 43.38 110 THR A CA 1
ATOM 800 C C . THR A 1 110 ? -31.473 -8.716 1.117 1.00 43.38 110 THR A C 1
ATOM 802 O O . THR A 1 110 ? -32.137 -9.696 0.810 1.00 43.38 110 THR A O 1
ATOM 805 N N . GLU A 1 111 ? -30.150 -8.807 1.271 1.00 49.56 111 GLU A N 1
ATOM 806 C CA . GLU A 1 111 ? -29.337 -9.970 0.886 1.00 49.56 111 GLU A CA 1
ATOM 807 C C . GLU A 1 111 ? -28.169 -10.299 1.838 1.00 49.56 111 GLU A C 1
ATOM 809 O O . GLU A 1 111 ? -27.388 -11.200 1.543 1.00 49.56 111 GLU A O 1
ATOM 814 N N . VAL A 1 112 ? -28.004 -9.614 2.979 1.00 51.62 112 VAL A N 1
ATOM 815 C CA . VAL A 1 112 ? -26.936 -9.974 3.934 1.00 51.62 112 VAL A CA 1
ATOM 816 C C . VAL A 1 112 ? -27.536 -10.833 5.044 1.00 51.62 112 VAL A C 1
ATOM 818 O O . VAL A 1 112 ? -28.348 -10.359 5.834 1.00 51.62 112 VAL A O 1
ATOM 821 N N . ALA A 1 113 ? -27.168 -12.118 5.064 1.00 50.62 113 ALA A N 1
ATOM 822 C CA . ALA A 1 113 ? -27.574 -13.061 6.102 1.00 50.62 113 ALA A CA 1
ATOM 823 C C . ALA A 1 113 ? -27.254 -12.505 7.500 1.00 50.62 113 ALA A C 1
ATOM 825 O O . ALA A 1 113 ? -26.242 -11.828 7.681 1.00 50.62 113 ALA A O 1
ATOM 826 N N . ASP A 1 114 ? -28.120 -12.783 8.476 1.00 53.25 114 ASP A N 1
ATOM 827 C CA . ASP A 1 114 ? -27.919 -12.384 9.868 1.00 53.25 114 ASP A CA 1
ATOM 828 C C . ASP A 1 114 ? -26.549 -12.876 10.369 1.00 53.25 114 ASP A C 1
ATOM 830 O O . ASP A 1 114 ? -26.292 -14.077 10.448 1.00 53.25 114 ASP A O 1
ATOM 834 N N . LEU A 1 115 ? -25.644 -11.935 10.647 1.00 55.25 115 LEU A N 1
ATOM 835 C CA . LEU A 1 115 ? -24.263 -12.211 11.055 1.00 55.25 115 LEU A CA 1
ATOM 836 C C . LEU A 1 115 ? -24.175 -12.590 12.551 1.00 55.25 115 LEU A C 1
ATOM 838 O O . LEU A 1 115 ? -23.114 -12.987 13.028 1.00 55.25 115 LEU A O 1
ATOM 842 N N . GLY A 1 116 ? -25.279 -12.515 13.304 1.00 58.94 116 GLY A N 1
ATOM 843 C CA . GLY A 1 116 ? -25.296 -12.769 14.745 1.00 58.94 116 GLY A CA 1
ATOM 844 C C . GLY A 1 116 ? -24.586 -11.678 15.564 1.00 58.94 116 GLY A C 1
ATOM 845 O O . GLY A 1 116 ? -24.053 -10.706 15.036 1.00 58.94 116 GLY A O 1
ATOM 846 N N . SER A 1 117 ? -24.567 -11.816 16.895 1.00 64.50 117 SER A N 1
ATOM 847 C CA . SER A 1 117 ? -24.049 -10.780 17.814 1.00 64.50 117 SER A CA 1
ATOM 848 C C . SER A 1 117 ? -22.520 -10.658 17.872 1.00 64.50 117 SER A C 1
ATOM 850 O O . SER A 1 117 ? -22.005 -9.754 18.531 1.00 64.50 117 SER A O 1
ATOM 852 N N . HIS A 1 118 ? -21.802 -11.579 17.227 1.00 67.31 118 HIS A N 1
ATOM 853 C CA . HIS A 1 118 ? -20.343 -11.706 17.304 1.00 67.31 118 HIS A CA 1
ATOM 854 C C . HIS A 1 118 ? -19.639 -11.338 15.995 1.00 67.31 118 HIS A C 1
ATOM 856 O O . HIS A 1 118 ? -18.416 -11.357 15.956 1.00 67.31 118 HIS A O 1
ATOM 862 N N . LEU A 1 119 ? -20.371 -11.014 14.923 1.00 70.50 119 LEU A N 1
ATOM 863 C CA . LEU A 1 119 ? -19.793 -10.604 13.644 1.00 70.50 119 LEU A CA 1
ATOM 864 C C . LEU A 1 119 ? -20.409 -9.281 13.192 1.00 70.50 119 LEU A C 1
ATOM 866 O O . LEU A 1 119 ? -21.626 -9.118 13.156 1.00 70.50 119 LEU A O 1
ATOM 870 N N . VAL A 1 120 ? -19.555 -8.336 12.812 1.00 72.94 120 VAL A N 1
ATOM 871 C CA . VAL A 1 120 ? -19.963 -7.026 12.300 1.00 72.94 120 VAL A CA 1
ATOM 872 C C . VAL A 1 120 ? -19.360 -6.825 10.917 1.00 72.94 120 VAL A C 1
ATOM 874 O O . VAL A 1 120 ? -18.139 -6.854 10.738 1.00 72.94 120 VAL A O 1
ATOM 877 N N . LEU A 1 121 ? -20.220 -6.586 9.924 1.00 77.31 121 LEU A N 1
ATOM 878 C CA . LEU A 1 121 ? -19.779 -6.116 8.616 1.00 77.31 121 LEU A CA 1
ATOM 879 C C . LEU A 1 121 ? -19.380 -4.646 8.739 1.00 77.31 121 LEU A C 1
ATOM 881 O O . LEU A 1 121 ? -20.179 -3.796 9.123 1.00 77.31 121 LEU A O 1
ATOM 885 N N . THR A 1 122 ? -18.142 -4.345 8.390 1.00 79.94 122 THR A N 1
ATOM 886 C CA . THR A 1 122 ? -17.553 -3.018 8.500 1.00 79.94 122 THR A CA 1
ATOM 887 C C . THR A 1 122 ? -17.143 -2.530 7.122 1.00 79.94 122 THR A C 1
ATOM 889 O O . THR A 1 122 ? -16.569 -3.270 6.325 1.00 79.94 122 THR A O 1
ATOM 892 N N . THR A 1 123 ? -17.446 -1.271 6.829 1.00 85.50 123 THR A N 1
ATOM 893 C CA . THR A 1 123 ? -16.986 -0.598 5.615 1.00 85.50 123 THR A CA 1
ATOM 894 C C . THR A 1 123 ? -15.878 0.376 5.986 1.00 85.50 123 THR A C 1
ATOM 896 O O . THR A 1 123 ? -16.096 1.296 6.771 1.00 85.50 123 THR A O 1
ATOM 899 N N . LEU A 1 124 ? -14.695 0.153 5.422 1.00 87.75 124 LEU A N 1
ATOM 900 C CA . LEU A 1 124 ? -13.514 0.997 5.543 1.00 87.75 124 LEU A CA 1
ATOM 901 C C . LEU A 1 124 ? -13.462 1.898 4.307 1.00 87.75 124 LEU A C 1
ATOM 903 O O . LEU A 1 124 ? -13.330 1.412 3.188 1.00 87.75 124 LEU A O 1
ATOM 907 N N . THR A 1 125 ? -13.599 3.206 4.484 1.00 89.12 125 THR A N 1
ATOM 908 C CA . THR A 1 125 ? -13.502 4.185 3.396 1.00 89.12 125 THR A CA 1
ATOM 909 C C . THR A 1 125 ? -12.231 5.001 3.560 1.00 89.12 125 THR A C 1
ATOM 911 O O . THR A 1 125 ? -12.165 5.868 4.428 1.00 89.12 125 THR A O 1
ATOM 914 N N . PHE A 1 126 ? -11.247 4.771 2.702 1.00 89.62 126 PHE A N 1
ATOM 915 C CA . PHE A 1 126 ? -10.035 5.577 2.623 1.00 89.62 126 PHE A CA 1
ATOM 916 C C . PHE A 1 126 ? -10.248 6.735 1.654 1.00 89.62 126 PHE A C 1
ATOM 918 O O . PHE A 1 126 ? -10.809 6.559 0.575 1.00 89.62 126 PHE A O 1
ATOM 925 N N . SER A 1 127 ? -9.831 7.939 2.035 1.00 89.12 127 SER A N 1
ATOM 926 C CA . SER A 1 127 ? -9.959 9.132 1.196 1.00 89.12 127 SER A CA 1
ATOM 927 C C . SER A 1 127 ? -8.785 10.087 1.391 1.00 89.12 127 SER A C 1
ATOM 929 O O . SER A 1 127 ? -8.304 10.272 2.513 1.00 89.12 127 SER A O 1
ATOM 931 N N . TRP A 1 128 ? -8.320 10.684 0.291 1.00 88.12 128 TRP A N 1
ATOM 932 C CA . TRP A 1 128 ? -7.182 11.607 0.265 1.00 88.12 128 TRP A CA 1
ATOM 933 C C . TRP A 1 128 ? -7.252 12.565 -0.944 1.00 88.12 128 TRP A C 1
ATOM 935 O O . TRP A 1 128 ? -7.917 12.261 -1.939 1.00 88.12 128 TRP A O 1
ATOM 945 N N . PRO A 1 129 ? -6.553 13.714 -0.909 1.00 86.12 129 PRO A N 1
ATOM 946 C CA . PRO A 1 129 ? -5.890 14.302 0.255 1.00 86.12 129 PRO A CA 1
ATOM 947 C C . PRO A 1 129 ? -6.896 14.913 1.246 1.00 86.12 129 PRO A C 1
ATOM 949 O O . PRO A 1 129 ? -7.951 15.419 0.866 1.00 86.12 129 PRO A O 1
ATOM 952 N N . THR A 1 130 ? -6.544 14.906 2.528 1.00 80.56 130 THR A N 1
ATOM 953 C CA . THR A 1 130 ? -7.289 15.549 3.633 1.00 80.56 130 THR A CA 1
ATOM 954 C C . THR A 1 130 ? -7.315 17.079 3.565 1.00 80.56 130 THR A C 1
ATOM 956 O O . THR A 1 130 ? -8.083 17.699 4.297 1.00 80.56 130 THR A O 1
ATOM 959 N N . THR A 1 131 ? -6.540 17.696 2.662 1.00 77.81 131 THR A N 1
ATOM 960 C CA . THR A 1 131 ? -6.584 19.144 2.384 1.00 77.81 131 THR A CA 1
ATOM 961 C C . THR A 1 131 ? -7.962 19.608 1.914 1.00 77.81 131 THR A C 1
ATOM 963 O O . THR A 1 131 ? -8.331 20.762 2.122 1.00 77.81 131 THR A O 1
ATOM 966 N N . VAL A 1 132 ? -8.747 18.708 1.316 1.00 75.94 132 VAL A N 1
ATOM 967 C CA . VAL A 1 132 ? -10.173 18.929 1.075 1.00 75.94 132 VAL A CA 1
ATOM 968 C C . VAL A 1 132 ? -10.931 18.544 2.345 1.00 75.94 132 VAL A C 1
ATOM 970 O O . VAL A 1 132 ? -10.977 17.369 2.731 1.00 75.94 132 VAL A O 1
ATOM 973 N N . SER A 1 133 ? -11.523 19.551 2.988 1.00 73.69 133 SER A N 1
ATOM 974 C CA . SER A 1 133 ? -12.241 19.414 4.260 1.00 73.69 133 SER A CA 1
ATOM 975 C C . SER A 1 133 ? -13.453 18.486 4.168 1.00 73.69 133 SER A C 1
ATOM 977 O O . SER A 1 133 ? -13.730 17.754 5.113 1.00 73.69 133 SER A O 1
ATOM 979 N N . ASP A 1 134 ? -14.144 18.480 3.027 1.00 78.38 134 ASP A N 1
ATOM 980 C CA . ASP A 1 134 ? -15.279 17.595 2.769 1.00 78.38 134 ASP A CA 1
ATOM 981 C C . ASP A 1 134 ? -14.798 16.237 2.211 1.00 78.38 134 ASP A C 1
ATOM 983 O O . ASP A 1 134 ? -14.324 16.181 1.069 1.00 78.38 134 ASP A O 1
ATOM 987 N N . PRO A 1 135 ? -14.922 15.129 2.969 1.00 74.25 135 PRO A N 1
ATOM 988 C CA . PRO A 1 135 ? -14.464 13.814 2.529 1.00 74.25 135 PRO A CA 1
ATOM 989 C C . PRO A 1 135 ? -15.222 13.288 1.302 1.00 74.25 135 PRO A C 1
ATOM 991 O O . PRO A 1 135 ? -14.657 12.498 0.547 1.00 74.25 135 PRO A O 1
ATOM 994 N N . ALA A 1 136 ? -16.460 13.736 1.055 1.00 77.44 136 ALA A N 1
ATOM 995 C CA . ALA A 1 136 ? -17.241 13.308 -0.108 1.00 77.44 136 ALA A CA 1
ATOM 996 C C . ALA A 1 136 ? -16.761 13.945 -1.423 1.00 77.44 136 ALA A C 1
ATOM 998 O O . ALA A 1 136 ? -17.047 13.426 -2.499 1.00 77.44 136 ALA A O 1
ATOM 999 N N . LYS A 1 137 ? -16.025 15.060 -1.344 1.00 81.81 137 LYS A N 1
ATOM 1000 C CA . LYS A 1 137 ? -15.519 15.811 -2.506 1.00 81.81 137 LYS A CA 1
ATOM 1001 C C . LYS A 1 137 ? -14.053 15.521 -2.822 1.00 81.81 137 LYS A C 1
ATOM 1003 O O . LYS A 1 137 ? -13.458 16.198 -3.660 1.00 81.81 137 LYS A O 1
ATOM 1008 N N . ARG A 1 138 ? -13.442 14.551 -2.139 1.00 83.06 138 ARG A N 1
ATOM 1009 C CA . ARG A 1 138 ? -12.043 14.182 -2.372 1.00 83.06 138 ARG A CA 1
ATOM 1010 C C . ARG A 1 138 ? -11.892 13.448 -3.707 1.00 83.06 138 ARG A C 1
ATOM 1012 O O . ARG A 1 138 ? -12.724 12.599 -4.016 1.00 83.06 138 ARG A O 1
ATOM 1019 N N . PRO A 1 139 ? -10.831 13.744 -4.481 1.00 84.62 139 PRO A N 1
ATOM 1020 C CA . PRO A 1 139 ? -10.625 13.147 -5.799 1.00 84.62 139 PRO A CA 1
ATOM 1021 C C . PRO A 1 139 ? -10.331 11.647 -5.727 1.00 84.62 139 PRO A C 1
ATOM 1023 O O . PRO A 1 139 ? -10.705 10.918 -6.639 1.00 84.62 139 PRO A O 1
ATOM 1026 N N . ASN A 1 140 ? -9.691 11.184 -4.648 1.00 87.56 140 ASN A N 1
ATOM 1027 C CA . ASN A 1 140 ? -9.315 9.786 -4.487 1.00 87.56 140 ASN A CA 1
ATOM 1028 C C . ASN A 1 140 ? -10.043 9.177 -3.289 1.00 87.56 140 ASN A C 1
ATOM 1030 O O . ASN A 1 140 ? -9.974 9.698 -2.167 1.00 87.56 140 ASN A O 1
ATOM 1034 N N . ARG A 1 141 ? -10.738 8.066 -3.542 1.00 85.75 141 ARG A N 1
ATOM 1035 C CA . ARG A 1 141 ? -11.512 7.334 -2.546 1.00 85.75 141 ARG A CA 1
ATOM 1036 C C . ARG A 1 141 ? -11.486 5.843 -2.847 1.00 85.75 141 ARG A C 1
ATOM 1038 O O . ARG A 1 141 ? -11.846 5.435 -3.945 1.00 85.75 141 ARG A O 1
ATOM 1045 N N . GLU A 1 142 ? -11.167 5.051 -1.835 1.00 87.25 142 GLU A N 1
ATOM 1046 C CA . GLU A 1 142 ? -11.251 3.596 -1.889 1.00 87.25 142 GLU A CA 1
ATOM 1047 C C . GLU A 1 142 ? -12.147 3.067 -0.779 1.00 87.25 142 GLU A C 1
ATOM 1049 O O . GLU A 1 142 ? -12.111 3.538 0.358 1.00 87.25 142 GLU A O 1
ATOM 1054 N N . VAL A 1 143 ? -12.992 2.100 -1.129 1.00 87.12 143 VAL A N 1
ATOM 1055 C CA . VAL A 1 143 ? -13.953 1.488 -0.214 1.00 87.12 143 VAL A CA 1
ATOM 1056 C C . VAL A 1 143 ? -13.658 0.008 -0.136 1.00 87.12 143 VAL A C 1
ATOM 1058 O O . VAL A 1 143 ? -13.669 -0.687 -1.147 1.00 87.12 143 VAL A O 1
ATOM 1061 N N . LEU A 1 144 ? -13.424 -0.464 1.079 1.00 85.75 144 LEU A N 1
ATOM 1062 C CA . LEU A 1 144 ? -13.167 -1.859 1.381 1.00 85.75 144 LEU A CA 1
ATOM 1063 C C . LEU A 1 144 ? -14.223 -2.354 2.363 1.00 85.75 144 LEU A C 1
ATOM 1065 O O . LEU A 1 144 ? -14.650 -1.636 3.270 1.00 85.75 144 LEU A O 1
ATOM 1069 N N . HIS A 1 145 ? -14.629 -3.604 2.193 1.00 84.06 145 HIS A N 1
ATOM 1070 C CA . HIS A 1 145 ? -15.564 -4.270 3.087 1.00 84.06 145 HIS A CA 1
ATOM 1071 C C . HIS A 1 145 ? -14.822 -5.358 3.854 1.00 84.06 145 HIS A C 1
ATOM 1073 O O . HIS A 1 145 ? -14.099 -6.156 3.263 1.00 84.06 145 HIS A O 1
ATOM 1079 N N . ALA A 1 146 ? -14.998 -5.379 5.170 1.00 79.19 146 ALA A N 1
ATOM 1080 C CA . ALA A 1 146 ? -14.380 -6.355 6.050 1.00 79.19 146 ALA A CA 1
ATOM 1081 C C . ALA A 1 146 ? -15.420 -6.900 7.029 1.00 79.19 146 ALA A C 1
ATOM 1083 O O . ALA A 1 146 ? -16.209 -6.148 7.596 1.00 79.19 146 ALA A O 1
ATOM 1084 N N . THR A 1 147 ? -15.412 -8.207 7.255 1.00 79.50 147 THR A N 1
ATOM 1085 C CA . THR A 1 147 ? -16.173 -8.842 8.334 1.00 79.50 147 THR A CA 1
ATOM 1086 C C . THR A 1 147 ? -15.263 -8.996 9.539 1.00 79.50 147 THR A C 1
ATOM 1088 O O . THR A 1 147 ? -14.200 -9.607 9.435 1.00 79.50 147 THR A O 1
ATOM 1091 N N . LEU A 1 148 ? -15.665 -8.434 10.673 1.00 73.31 148 LEU A N 1
ATOM 1092 C CA . LEU A 1 148 ? -14.891 -8.479 11.908 1.00 73.31 148 LEU A CA 1
ATOM 1093 C C . LEU A 1 148 ? -15.637 -9.324 12.932 1.00 73.31 148 LEU A C 1
ATOM 1095 O O . LEU A 1 148 ? -16.829 -9.107 13.150 1.00 73.31 148 LEU A O 1
ATOM 1099 N N . ALA A 1 149 ? -14.934 -10.271 13.548 1.00 69.56 149 ALA A N 1
ATOM 1100 C CA . ALA A 1 149 ? -15.415 -10.933 14.749 1.00 69.56 149 ALA A CA 1
ATOM 1101 C C . ALA A 1 149 ? -15.168 -10.016 15.953 1.00 69.56 149 ALA A C 1
ATOM 1103 O O . ALA A 1 149 ? -14.108 -9.389 16.036 1.00 69.56 149 ALA A O 1
ATOM 1104 N N . LYS A 1 150 ? -16.167 -9.904 16.824 1.00 59.66 150 LYS A N 1
ATOM 1105 C CA . LYS A 1 150 ? -16.129 -9.128 18.062 1.00 59.66 150 LYS A CA 1
ATOM 1106 C C . LYS A 1 150 ? -15.683 -9.992 19.235 1.00 59.66 150 LYS A C 1
ATOM 1108 O O . LYS A 1 150 ? -16.114 -11.166 19.282 1.00 59.66 150 LYS A O 1
#

Solvent-accessible surface area (backbone atoms only — not comparable to full-atom values): 8599 Å² total; per-residue (Å²): 137,84,84,83,74,84,52,72,66,58,54,52,51,50,50,53,53,51,54,57,51,49,57,53,52,56,56,50,50,56,52,49,52,54,50,53,52,48,54,50,50,53,54,33,50,52,50,37,48,53,52,52,53,51,38,50,61,69,58,78,46,82,77,45,67,83,49,67,36,46,44,39,17,32,94,79,34,48,75,42,42,80,43,68,79,38,63,69,49,84,77,77,84,65,52,35,35,34,37,37,36,30,34,44,69,46,82,82,53,105,79,49,69,83,56,61,98,46,40,42,46,30,40,42,34,39,33,31,56,49,87,46,84,52,72,90,75,33,90,40,73,48,80,47,80,46,79,40,65,108

Foldseek 3Di:
DDDDDDDPVRVVVVVVVVVVVVVVVVVVVVVVVVVVVVVLVVVLVVLLVVVVLVCVQVVVEDADAPDWFKWFAFPNNDTQASTRPHGVD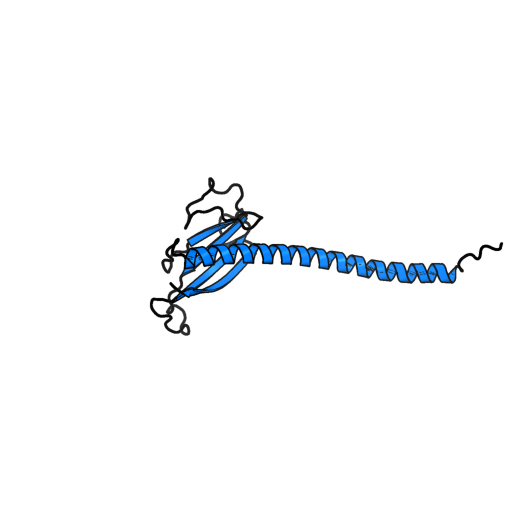PPDPGTFKMWTKHWHQQPPDPDRPHPPPFKTWIKIKMAGGCVPVDRVPGPDIDIDIDIHGD

Nearest PDB structures (foldseek):
  4zor-assembly1_B  TM=2.711E-01  e=3.064E+00  Emesvirus zinderi

pLDDT: mean 78.93, std 14.34, range [43.38, 97.06]

Sequence (150 aa):
MRRAGFSMVEVVVALGIVSFAMVSIFGLLSVGLIASKQSGYDTVLASMMAQVTSRLQSGKDALVVGTPVNYFFDNQGQLQTDGADKPLIAANTSSLYQCAVAGRLPNSSTEVADLGSHLVLTTLTFSWPTTVSDPAKRPNREVLHATLAK

Radius of gyration: 25.74 Å; Cα contacts (8 Å, |Δi|>4): 200; chains: 1; bounding box: 81×33×65 Å